Protein AF-A0A1H9N8E5-F1 (afdb_monomer)

pLDDT: mean 85.63, std 18.11, range [33.94, 98.88]

Foldseek 3Di:
DDDDDDDDDDDD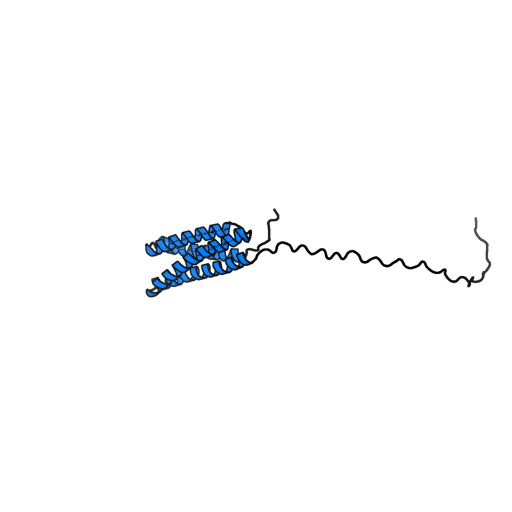DPPDDDDDDDDDDDDDDDPDDPPVVVPPPPPDQDCVLLVQLLVLLVVLLVLLVVLVVLVVVCVVPPVVSVVVSLVSLVVSLVSLVVSLVSLVCCVPVNVDDNVSNVLSVVLSVLSVVLSVCVVVVVCVCNVVSSVVSSVSSVVSSVCSVVDDRPPDDPD

Mean predicted aligned error: 13.37 Å

Secondary structure (DSSP, 8-state):
-----------------PPPPPPPPPPPPPPPP--------------HHHHHHHHHHHHHHHHHHHHHHHHHHHHTT-TTHHHHHHHHHHHHHHHHHHHHHHHHHHHTTS---SHHHHHHHHHHHHHHHHHHHHHHT-HHHHHHHHHHHHHHHHHHHHHHHH--TT-----

Organism: NCBI:txid943816

Sequence (171 aa):
MAHNPDGSLAGAPDAARGPAPGPAPPPSPAPGPDGSAGGAAGPRVRRWPIVLLRAVVTLFLLLLLVQPVLAGMFISGDVDLLELHEINSHTITFTGWVLVLAAVLVWRPGRGPLWPAVLALLLSFVISMQVGWGYARELELHIPMGVFLVSAGTALVHWAYAYRPGRGRRG

Solvent-accessible surface area (backbone atoms only — not comparable to full-atom values): 10180 Å² total; per-residue (Å²): 132,88,87,85,87,84,84,88,78,93,78,84,86,87,86,82,75,80,81,75,85,73,82,79,79,78,80,78,79,73,85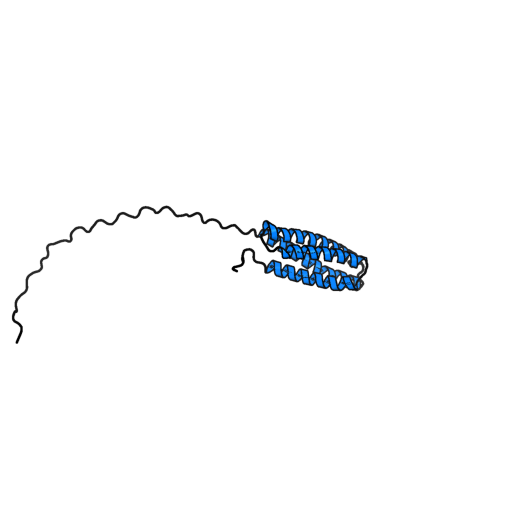,68,82,78,76,75,66,71,73,75,76,67,84,77,78,67,58,64,33,56,53,50,30,44,54,44,39,49,52,40,36,52,46,48,62,46,43,58,53,33,46,50,45,25,76,73,65,45,63,74,36,48,59,56,34,50,55,48,50,54,52,40,43,52,42,28,53,53,35,23,52,29,27,43,37,21,23,65,84,46,67,43,67,59,63,62,24,54,50,30,45,52,50,32,51,52,46,54,51,41,51,50,29,55,76,70,64,40,54,85,57,33,55,61,49,50,55,49,50,43,52,53,37,49,53,51,40,53,46,56,71,69,57,64,91,83,76,71,79,88,126

Structure (mmCIF, N/CA/C/O backbone):
data_AF-A0A1H9N8E5-F1
#
_entry.id   AF-A0A1H9N8E5-F1
#
loop_
_atom_site.group_PDB
_atom_site.id
_atom_site.type_symbol
_atom_site.label_atom_id
_atom_site.label_alt_id
_atom_site.label_comp_id
_atom_site.label_asym_id
_atom_site.label_entity_id
_atom_site.label_seq_id
_atom_site.pdbx_PDB_ins_code
_atom_site.Cartn_x
_atom_site.Cartn_y
_atom_site.Cartn_z
_atom_site.occupancy
_atom_site.B_iso_or_equiv
_atom_site.auth_seq_id
_atom_site.auth_comp_id
_atom_site.auth_asym_id
_atom_site.auth_atom_id
_atom_site.pdbx_PDB_model_num
ATOM 1 N N . MET A 1 1 ? -93.569 30.977 52.645 1.00 40.50 1 MET A N 1
ATOM 2 C CA . MET A 1 1 ? -94.138 32.341 52.715 1.00 40.50 1 MET A CA 1
ATOM 3 C C . MET A 1 1 ? -93.102 33.199 53.442 1.00 40.50 1 MET A C 1
ATOM 5 O O . MET A 1 1 ? -92.647 32.734 54.474 1.00 40.50 1 MET A O 1
ATOM 9 N N . ALA A 1 2 ? -92.645 34.291 52.804 1.00 46.62 2 ALA A N 1
ATOM 10 C CA . ALA A 1 2 ? -91.591 35.279 53.158 1.00 46.62 2 ALA A CA 1
ATOM 11 C C . ALA A 1 2 ? -91.049 35.245 54.607 1.00 46.62 2 ALA A C 1
ATOM 13 O O . ALA A 1 2 ? -91.839 35.246 55.540 1.00 46.62 2 ALA A O 1
ATOM 14 N N . HIS A 1 3 ? -89.752 35.129 54.919 1.00 44.62 3 HIS A N 1
ATOM 15 C CA . HIS A 1 3 ? -88.500 35.806 54.510 1.00 44.62 3 HIS A CA 1
ATOM 16 C C . HIS A 1 3 ? -88.393 37.316 54.834 1.00 44.62 3 HIS A C 1
ATOM 18 O O . HIS A 1 3 ? -88.937 38.152 54.121 1.00 44.62 3 HIS A O 1
ATOM 24 N N . ASN A 1 4 ? -87.554 37.565 55.858 1.00 52.84 4 ASN A N 1
ATOM 25 C CA . ASN A 1 4 ? -86.891 38.775 56.381 1.00 52.84 4 ASN A CA 1
ATOM 26 C C . ASN A 1 4 ? -87.679 39.749 57.279 1.00 52.84 4 ASN A C 1
ATOM 28 O O . ASN A 1 4 ? -88.655 40.362 56.856 1.00 52.84 4 ASN A O 1
ATOM 32 N N . PRO A 1 5 ? -87.178 39.936 58.510 1.00 62.25 5 PRO A N 1
ATOM 33 C CA . PRO A 1 5 ? -86.525 41.188 58.902 1.00 62.25 5 PRO A CA 1
ATOM 34 C C . PRO A 1 5 ? -85.150 40.862 59.525 1.00 62.25 5 PRO A C 1
ATOM 36 O O . PRO A 1 5 ? -84.928 39.757 59.993 1.00 62.25 5 PRO A O 1
ATOM 39 N N . ASP A 1 6 ? -84.108 41.668 59.363 1.00 59.50 6 ASP A N 1
ATOM 40 C CA . ASP A 1 6 ? -83.758 42.640 60.396 1.00 59.50 6 ASP A CA 1
ATOM 41 C C . ASP A 1 6 ? -82.725 43.629 59.842 1.00 59.50 6 ASP A C 1
ATOM 43 O O . ASP A 1 6 ? -81.723 43.254 59.229 1.00 59.50 6 ASP A O 1
ATOM 47 N N . GLY A 1 7 ? -82.997 44.915 60.052 1.00 51.72 7 GLY A N 1
ATOM 48 C CA . GLY A 1 7 ? -82.006 45.975 59.932 1.00 51.72 7 GLY A CA 1
ATOM 49 C C . GLY A 1 7 ? -81.228 46.153 61.236 1.00 51.72 7 GLY A C 1
ATOM 50 O O . GLY A 1 7 ? -81.612 45.611 62.267 1.00 51.72 7 GLY A O 1
ATOM 51 N N . SER A 1 8 ? -80.215 47.027 61.170 1.00 51.56 8 SER A N 1
ATOM 52 C CA . SER A 1 8 ? -79.417 47.577 62.283 1.00 51.56 8 SER A CA 1
ATOM 53 C C . SER A 1 8 ? -78.222 46.726 62.721 1.00 51.56 8 SER A C 1
ATOM 55 O O . SER A 1 8 ? -78.354 45.529 62.909 1.00 51.56 8 SER A O 1
ATOM 57 N N . LEU A 1 9 ? -77.018 47.236 62.988 1.00 49.62 9 LEU A N 1
ATOM 58 C CA . LEU A 1 9 ? -76.324 48.521 62.822 1.00 49.62 9 LEU A CA 1
ATOM 59 C C . LEU A 1 9 ? -74.833 48.195 63.077 1.00 49.62 9 LEU A C 1
ATOM 61 O O . LEU A 1 9 ? -74.492 47.176 63.675 1.00 49.62 9 LEU A O 1
ATOM 65 N N . ALA A 1 10 ? -73.959 49.086 62.623 1.00 48.91 10 ALA A N 1
ATOM 66 C CA . ALA A 1 10 ? -72.510 49.053 62.777 1.00 48.91 10 ALA A CA 1
ATOM 67 C C . ALA A 1 10 ? -71.995 48.729 64.201 1.00 48.91 10 ALA A C 1
ATOM 69 O O . ALA A 1 10 ? -72.479 49.274 65.191 1.00 48.91 10 ALA A O 1
ATOM 70 N N . GLY A 1 11 ? -70.928 47.923 64.261 1.00 49.00 11 GLY A N 1
ATOM 71 C CA . GLY A 1 11 ? -70.063 47.711 65.424 1.00 49.00 11 GLY A CA 1
ATOM 72 C C . GLY A 1 11 ? -68.594 47.906 65.028 1.00 49.00 11 GLY A C 1
ATOM 73 O O . GLY A 1 11 ? -68.162 47.433 63.983 1.00 49.00 11 GLY A O 1
ATOM 74 N N . ALA A 1 12 ? -67.884 48.676 65.847 1.00 54.84 12 ALA A N 1
ATOM 75 C CA . ALA A 1 12 ? -66.580 49.313 65.655 1.00 54.84 12 ALA A CA 1
ATOM 76 C C . ALA A 1 12 ? -65.366 48.382 65.375 1.00 54.84 12 ALA A C 1
ATOM 78 O O . ALA A 1 12 ? -65.422 47.187 65.659 1.00 54.84 12 ALA A O 1
ATOM 79 N N . PRO A 1 13 ? -64.247 48.934 64.850 1.00 49.75 13 PRO A N 1
ATOM 80 C CA . PRO A 1 13 ? -63.042 48.178 64.493 1.00 49.75 13 PRO A CA 1
ATOM 81 C C . PRO A 1 13 ? -62.191 47.774 65.710 1.00 49.75 13 PRO A C 1
ATOM 83 O O . PRO A 1 13 ? -61.766 48.622 66.494 1.00 49.75 13 PRO A O 1
ATOM 86 N N . ASP A 1 14 ? -61.874 46.482 65.818 1.00 52.38 14 ASP A N 1
ATOM 87 C CA . ASP A 1 14 ? -60.964 45.919 66.826 1.00 52.38 14 ASP A CA 1
ATOM 88 C C . ASP A 1 14 ? -59.497 46.080 66.379 1.00 52.38 14 ASP A C 1
ATOM 90 O O . ASP A 1 14 ? -58.844 45.167 65.868 1.00 52.38 14 ASP A O 1
ATOM 94 N N . ALA A 1 15 ? -58.991 47.307 66.491 1.00 55.81 15 ALA A N 1
ATOM 95 C CA . ALA A 1 15 ? -57.607 47.658 66.201 1.00 55.81 15 ALA A CA 1
ATOM 96 C C . ALA A 1 15 ? -56.728 47.497 67.454 1.00 55.81 15 ALA A C 1
ATOM 98 O O . ALA A 1 15 ? -56.331 48.496 68.047 1.00 55.81 15 ALA A O 1
ATOM 99 N N . ALA A 1 16 ? -56.420 46.263 67.879 1.00 57.28 16 ALA A N 1
ATOM 100 C CA . ALA A 1 16 ? -55.450 46.043 68.969 1.00 57.28 16 ALA A CA 1
ATOM 101 C C . ALA A 1 16 ? -54.848 44.622 69.078 1.00 57.28 16 ALA A C 1
ATOM 103 O O . ALA A 1 16 ? -54.583 44.150 70.184 1.00 57.28 16 ALA A O 1
ATOM 104 N N . ARG A 1 17 ? -54.571 43.915 67.973 1.00 61.25 17 ARG A N 1
ATOM 105 C CA . ARG A 1 17 ? -53.732 42.696 68.021 1.00 61.25 17 ARG A CA 1
ATOM 106 C C . ARG A 1 17 ? -52.677 42.705 66.921 1.00 61.25 17 ARG A C 1
ATOM 108 O O . ARG A 1 17 ? -52.969 42.423 65.765 1.00 61.25 17 ARG A O 1
ATOM 115 N N . GLY A 1 18 ? -51.442 43.040 67.294 1.00 63.50 18 GLY A N 1
ATOM 116 C CA . GLY A 1 18 ? -50.278 42.807 66.441 1.00 63.50 18 GLY A CA 1
ATOM 117 C C . GLY A 1 18 ? -50.101 41.304 66.170 1.00 63.50 18 GLY A C 1
ATOM 118 O O . GLY A 1 18 ? -50.446 40.490 67.033 1.00 63.50 18 GLY A O 1
ATOM 119 N N . PRO A 1 19 ? -49.609 40.908 64.985 1.00 66.38 19 PRO A N 1
ATOM 120 C CA . PRO A 1 19 ? -49.426 39.503 64.646 1.00 66.38 19 PRO A CA 1
ATOM 121 C C . PRO A 1 19 ? -48.403 38.842 65.580 1.00 66.38 19 PRO A C 1
ATOM 123 O O . PRO A 1 19 ? -47.377 39.432 65.920 1.00 66.38 19 PRO A O 1
ATOM 126 N N . ALA A 1 20 ? -48.690 37.605 65.990 1.00 68.25 20 ALA A N 1
ATOM 127 C CA . ALA A 1 20 ? -47.753 36.765 66.728 1.00 68.25 20 ALA A CA 1
ATOM 128 C C . ALA A 1 20 ? -46.440 36.593 65.932 1.00 68.25 20 ALA A C 1
ATOM 130 O O . ALA A 1 20 ? -46.487 36.555 64.698 1.00 68.25 20 ALA A O 1
ATOM 131 N N . PRO A 1 21 ? -45.275 36.475 66.597 1.00 68.81 21 PRO A N 1
ATOM 132 C CA . PRO A 1 21 ? -44.016 36.219 65.907 1.00 68.81 21 PRO A CA 1
ATOM 133 C C . PRO A 1 21 ? -44.134 34.943 65.064 1.00 68.81 21 PRO A C 1
ATOM 135 O O . PRO A 1 21 ? -44.552 33.895 65.557 1.00 68.81 21 PRO A O 1
ATOM 138 N N . GLY A 1 22 ? -43.812 35.058 63.773 1.00 74.69 22 GLY A N 1
ATOM 139 C CA . GLY A 1 22 ? -43.854 33.939 62.836 1.00 74.69 22 GLY A CA 1
ATOM 140 C C . GLY A 1 22 ? -42.889 32.815 63.241 1.00 74.69 22 GLY A C 1
ATOM 141 O O . GLY A 1 22 ? -41.909 33.073 63.946 1.00 74.69 22 GLY A O 1
ATOM 142 N N . PRO A 1 23 ? -43.147 31.566 62.815 1.00 75.81 23 PRO A N 1
ATOM 143 C CA . PRO A 1 23 ? -42.255 30.448 63.098 1.00 75.81 23 PRO A CA 1
ATOM 144 C C . PRO A 1 23 ? -40.846 30.735 62.563 1.00 75.81 23 PRO A C 1
ATOM 146 O O . PRO A 1 23 ? -40.686 31.290 61.474 1.00 75.81 23 PRO A O 1
ATOM 149 N N . ALA A 1 24 ? -39.827 30.366 63.344 1.00 75.12 24 ALA A N 1
ATOM 150 C CA . ALA A 1 24 ? -38.428 30.523 62.959 1.00 75.12 24 ALA A CA 1
ATOM 151 C C . ALA A 1 24 ? -38.155 29.847 61.598 1.00 75.12 24 ALA A C 1
ATOM 153 O O . ALA A 1 24 ? -38.720 28.780 61.329 1.00 75.12 24 ALA A O 1
ATOM 154 N N . PRO A 1 25 ? -37.307 30.438 60.734 1.00 75.88 25 PRO A N 1
ATOM 155 C CA . PRO A 1 25 ? -36.968 29.833 59.453 1.00 75.88 25 PRO A CA 1
ATOM 156 C C . PRO A 1 25 ? -36.324 28.451 59.665 1.00 75.88 25 PRO A C 1
ATOM 158 O O . PRO A 1 25 ? -35.608 28.255 60.652 1.00 75.88 25 PRO A O 1
ATOM 161 N N . PRO A 1 26 ? -36.567 27.482 58.763 1.00 77.44 26 PRO A N 1
ATOM 162 C CA . PRO A 1 26 ? -35.960 26.163 58.871 1.00 77.44 26 PRO A CA 1
ATOM 163 C C . PRO A 1 26 ? -34.428 26.271 58.803 1.00 77.44 26 PRO A C 1
ATOM 165 O O . PRO A 1 26 ? -33.907 27.164 58.126 1.00 77.44 26 PRO A O 1
ATOM 168 N N . PRO A 1 27 ? -33.689 25.376 59.483 1.00 77.19 27 PRO A N 1
ATOM 169 C CA . PRO A 1 27 ? -32.235 25.358 59.397 1.00 77.19 27 PRO A CA 1
ATOM 170 C C . PRO A 1 27 ? -31.796 25.141 57.945 1.00 77.19 27 PRO A C 1
ATOM 172 O O . PRO A 1 27 ? -32.385 24.333 57.222 1.00 77.19 27 PRO A O 1
ATOM 175 N N . SER A 1 28 ? -30.754 25.861 57.523 1.00 76.75 28 SER A N 1
ATOM 176 C CA . SER A 1 28 ? -30.146 25.680 56.205 1.00 76.75 28 SER A CA 1
ATOM 177 C C . SER A 1 28 ? -29.757 24.210 55.995 1.00 76.75 28 SER A C 1
ATOM 179 O O . SER A 1 28 ? -29.218 23.595 56.920 1.00 76.75 28 SER A O 1
ATOM 181 N N . PRO A 1 29 ? -30.002 23.630 54.805 1.00 72.19 29 PRO A N 1
ATOM 182 C CA . PRO A 1 29 ? -29.610 22.256 54.528 1.00 72.19 29 PRO A CA 1
ATOM 183 C C . PRO A 1 29 ? -28.091 22.113 54.668 1.00 72.19 29 PRO A C 1
ATOM 185 O O . PRO A 1 29 ? -27.331 22.953 54.183 1.00 72.19 29 PRO A O 1
ATOM 188 N N . ALA A 1 30 ? -27.658 21.050 55.351 1.00 70.00 30 ALA A N 1
ATOM 189 C CA . ALA A 1 30 ? -26.249 20.689 55.447 1.00 70.00 30 ALA A CA 1
ATOM 190 C C . ALA A 1 30 ? -25.646 20.547 54.036 1.00 70.00 30 ALA A C 1
ATOM 192 O O . ALA A 1 30 ? -26.357 20.099 53.128 1.00 70.00 30 ALA A O 1
ATOM 193 N N . PRO A 1 31 ? -24.364 20.906 53.829 1.00 66.00 31 PRO A N 1
ATOM 194 C CA . PRO A 1 31 ? -23.706 20.683 52.550 1.00 66.00 31 PRO A CA 1
ATOM 195 C C . PRO A 1 3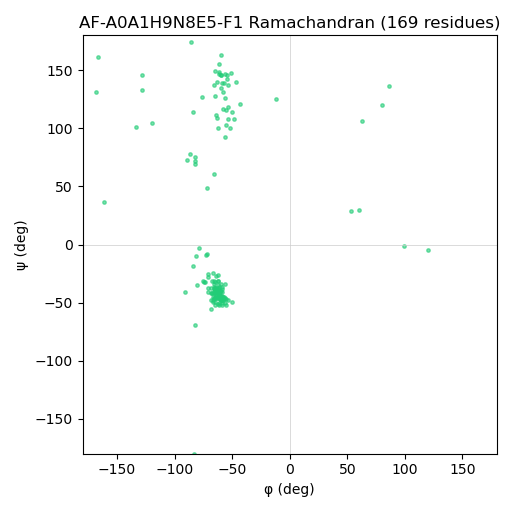1 ? -23.812 19.193 52.210 1.00 66.00 31 PRO A C 1
ATOM 197 O O . PRO A 1 31 ? -23.350 18.335 52.963 1.00 66.00 31 PRO A O 1
ATOM 200 N N . GLY A 1 32 ? -24.522 18.891 51.119 1.00 64.81 32 GLY A N 1
ATOM 201 C CA . GLY A 1 32 ? -24.634 17.530 50.611 1.00 64.81 32 GLY A CA 1
ATOM 202 C C . GLY A 1 32 ? -23.238 17.012 50.276 1.00 64.81 32 GLY A C 1
ATOM 203 O O . GLY A 1 32 ? -22.413 17.817 49.848 1.00 64.81 32 GLY A O 1
ATOM 204 N N . PRO A 1 33 ? -22.960 15.709 50.467 1.00 63.78 33 PRO A N 1
ATOM 205 C CA . PRO A 1 33 ? -21.661 15.147 50.139 1.00 63.78 33 PRO A CA 1
ATOM 206 C C . PRO A 1 33 ? -21.367 15.504 48.693 1.00 63.78 33 PRO A C 1
ATOM 208 O O . PRO A 1 33 ? -22.147 15.168 47.799 1.00 63.78 33 PRO A O 1
ATOM 211 N N . ASP A 1 34 ? -20.292 16.253 48.503 1.00 59.94 34 ASP A N 1
ATOM 212 C CA . ASP A 1 34 ? -19.830 16.795 47.247 1.00 59.94 34 ASP A CA 1
ATOM 213 C C . ASP A 1 34 ? -19.650 15.612 46.303 1.00 59.94 34 ASP A C 1
ATOM 215 O O . ASP A 1 34 ? -18.622 14.935 46.263 1.00 59.94 34 ASP A O 1
ATOM 219 N N . GLY A 1 35 ? -20.715 15.342 45.552 1.00 56.47 35 GLY A N 1
ATOM 220 C CA . GLY A 1 35 ? -20.822 14.324 44.528 1.00 56.47 35 GLY A CA 1
ATOM 221 C C . GLY A 1 35 ? -20.005 14.718 43.311 1.00 56.47 35 GLY A C 1
ATOM 222 O O . GLY A 1 35 ? -20.473 14.596 42.182 1.00 56.47 35 GLY A O 1
ATOM 223 N N . SER A 1 36 ? -18.753 15.122 43.528 1.00 57.44 36 SER A N 1
ATOM 224 C CA . SER A 1 36 ? -17.666 14.900 42.590 1.00 57.44 36 SER A CA 1
ATOM 225 C C . SER 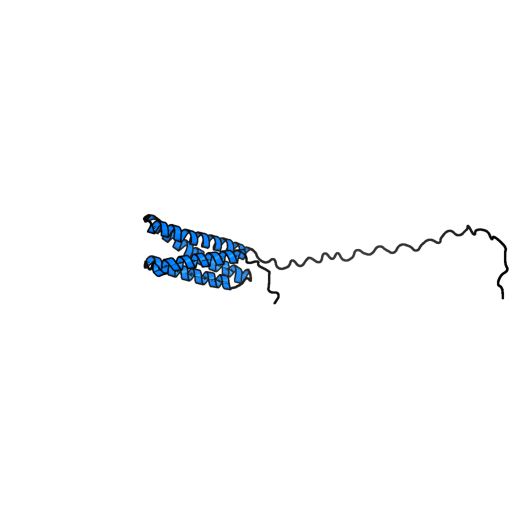A 1 36 ? -17.425 13.389 42.498 1.00 57.44 36 SER A C 1
ATOM 227 O O . SER A 1 36 ? -16.360 12.858 42.798 1.00 57.44 36 SER A O 1
ATOM 229 N N . ALA A 1 37 ? -18.471 12.674 42.071 1.00 55.16 37 ALA A N 1
ATOM 230 C CA . ALA A 1 37 ? -18.359 11.385 41.443 1.00 55.16 37 ALA A CA 1
ATOM 231 C C . ALA A 1 37 ? -17.345 11.599 40.327 1.00 55.16 37 ALA A C 1
ATOM 233 O O . ALA A 1 37 ? -17.652 12.209 39.300 1.00 55.16 37 ALA A O 1
ATOM 234 N N . GLY A 1 38 ? -16.105 11.191 40.601 1.00 50.00 38 GLY A N 1
ATOM 235 C CA . GLY A 1 38 ? -15.035 11.164 39.632 1.00 50.00 38 GLY A CA 1
ATOM 236 C C . GLY A 1 38 ? -15.609 10.482 38.412 1.00 50.00 38 GLY A C 1
ATOM 237 O O . GLY A 1 38 ? -15.926 9.293 38.464 1.00 50.00 38 GLY A O 1
ATOM 238 N N . GLY A 1 39 ? -15.845 11.271 37.361 1.00 48.94 39 GLY A N 1
ATOM 239 C CA . GLY A 1 39 ? -16.365 10.764 36.110 1.00 48.94 39 GLY A CA 1
ATOM 240 C C . GLY A 1 39 ? -15.436 9.639 35.713 1.00 48.94 39 GLY A C 1
ATOM 241 O O . GLY A 1 39 ? -14.272 9.896 35.407 1.00 48.94 39 GLY A O 1
ATOM 242 N N . ALA A 1 40 ? -15.920 8.400 35.827 1.00 56.06 40 ALA A N 1
ATOM 243 C CA . ALA A 1 40 ? -15.167 7.223 35.460 1.00 56.06 40 ALA A CA 1
ATOM 244 C C . ALA A 1 40 ? -14.749 7.450 34.011 1.00 56.06 40 ALA A C 1
ATOM 246 O O . ALA A 1 40 ? -15.582 7.416 33.103 1.00 56.06 40 ALA A O 1
ATOM 247 N N . ALA A 1 41 ? -13.482 7.819 33.817 1.00 60.66 41 ALA A N 1
ATOM 248 C CA . ALA A 1 41 ? -12.952 8.150 32.516 1.00 60.66 41 ALA A CA 1
ATOM 249 C C . ALA A 1 41 ? -13.074 6.876 31.685 1.00 60.66 41 ALA A C 1
ATOM 251 O O . ALA A 1 41 ? -12.297 5.937 31.860 1.00 60.66 41 ALA A O 1
ATOM 252 N N . GLY A 1 42 ? -14.105 6.818 30.838 1.00 57.09 42 GLY A N 1
ATOM 253 C CA . GLY A 1 42 ? -14.348 5.671 29.977 1.00 57.09 42 GLY A CA 1
ATOM 254 C C . GLY A 1 42 ? -13.067 5.332 29.206 1.00 57.09 42 GLY A C 1
ATOM 255 O O . GLY A 1 42 ? -12.291 6.247 28.898 1.00 57.09 42 GLY A O 1
ATOM 256 N N . PRO A 1 43 ? -12.802 4.049 28.899 1.00 60.44 43 PRO A N 1
ATOM 257 C CA . PRO A 1 43 ? -11.559 3.643 28.256 1.00 60.44 43 PRO A CA 1
ATOM 258 C C . PRO A 1 43 ? -11.272 4.510 27.025 1.00 60.44 43 PRO A C 1
ATOM 260 O O . PRO A 1 43 ? -12.018 4.483 26.043 1.00 60.44 43 PRO A O 1
ATOM 263 N N . ARG A 1 44 ? -10.196 5.311 27.067 1.00 66.69 44 ARG A N 1
ATOM 264 C CA . ARG A 1 44 ? -9.781 6.120 25.914 1.00 66.69 44 ARG A CA 1
ATOM 265 C C . ARG A 1 44 ? -9.415 5.163 24.782 1.00 66.69 44 ARG A C 1
ATOM 267 O O . ARG A 1 44 ? -8.391 4.485 24.847 1.00 66.69 44 ARG A O 1
ATOM 274 N N . VAL A 1 45 ? -10.246 5.105 23.740 1.00 67.62 45 VAL A N 1
ATOM 275 C CA . VAL A 1 45 ? -9.952 4.319 22.535 1.00 67.62 45 VAL A CA 1
ATOM 276 C C . VAL A 1 45 ? -8.633 4.824 21.953 1.00 67.62 45 VAL A C 1
ATOM 278 O O . VAL A 1 45 ? -8.516 5.991 21.571 1.00 67.62 45 VAL A O 1
ATOM 281 N N . ARG A 1 46 ? -7.614 3.959 21.920 1.00 82.56 46 ARG A N 1
ATOM 282 C CA . ARG A 1 46 ? -6.283 4.303 21.409 1.00 82.56 46 ARG A CA 1
ATOM 283 C C . ARG A 1 46 ? -6.397 4.617 19.915 1.00 82.56 46 ARG A C 1
ATOM 285 O O . ARG A 1 46 ? -6.672 3.729 19.117 1.00 82.56 46 ARG A O 1
ATOM 292 N N . ARG A 1 47 ? -6.204 5.886 19.535 1.00 89.19 47 ARG A N 1
ATOM 293 C CA . ARG A 1 47 ? -6.295 6.347 18.132 1.00 89.19 47 ARG A CA 1
ATOM 294 C C . ARG A 1 47 ? -5.004 6.148 17.337 1.00 89.19 47 ARG A C 1
ATOM 296 O O . ARG A 1 47 ? -5.041 6.146 16.11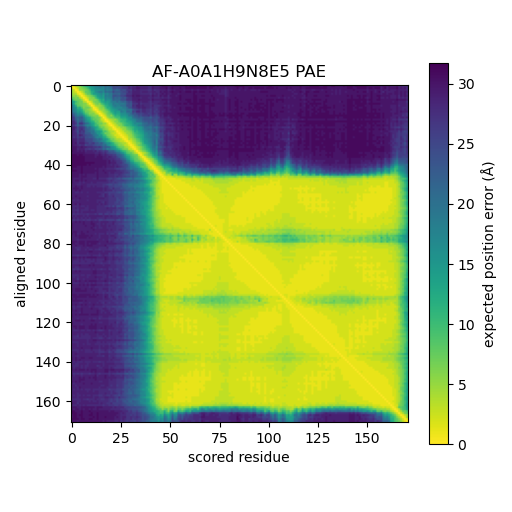4 1.00 89.19 47 ARG A O 1
ATOM 303 N N . TRP A 1 48 ? -3.873 5.965 18.009 1.00 93.50 48 TRP A N 1
ATOM 304 C CA . TRP A 1 48 ? -2.576 5.847 17.347 1.00 93.50 48 TRP A CA 1
ATOM 305 C C . TRP A 1 48 ? -2.481 4.687 16.328 1.00 93.50 48 TRP A C 1
ATOM 307 O O . TRP A 1 48 ? -1.897 4.930 15.274 1.00 93.50 48 TRP A O 1
ATOM 317 N N . PRO A 1 49 ? -3.091 3.488 16.523 1.00 94.62 49 PRO A N 1
ATOM 318 C CA . PRO A 1 49 ? -2.959 2.407 15.544 1.00 94.62 49 PRO A CA 1
ATOM 319 C C . PRO A 1 49 ? -3.623 2.755 14.212 1.00 94.62 49 PRO A C 1
ATOM 321 O O . PRO A 1 49 ? -3.084 2.459 13.154 1.00 94.62 49 PRO A O 1
ATOM 324 N N . ILE A 1 50 ? -4.782 3.425 14.253 1.00 95.38 50 ILE A N 1
ATOM 325 C CA . ILE A 1 50 ? -5.485 3.825 13.029 1.00 95.38 50 ILE A CA 1
ATOM 326 C C . ILE A 1 50 ? -4.791 5.002 12.335 1.00 95.38 50 ILE A C 1
ATOM 328 O O . ILE A 1 50 ? -4.798 5.067 11.111 1.00 95.38 50 ILE A O 1
ATOM 332 N N . VAL A 1 51 ? -4.160 5.911 13.087 1.00 96.31 51 VAL A N 1
ATOM 333 C CA . VAL A 1 51 ? -3.337 6.985 12.504 1.00 96.31 51 VAL A CA 1
ATOM 334 C C . VAL A 1 51 ? -2.124 6.394 11.787 1.00 96.31 51 VAL A C 1
ATOM 336 O O . VAL A 1 51 ? -1.875 6.753 10.640 1.00 96.31 51 VAL A O 1
ATOM 339 N N . LEU A 1 52 ? -1.429 5.443 12.419 1.00 97.38 52 LEU A N 1
ATOM 340 C CA . LEU A 1 52 ? -0.317 4.725 11.800 1.00 97.38 52 LEU A CA 1
ATOM 341 C C . LEU A 1 52 ? -0.767 3.982 10.537 1.00 97.38 52 LEU A C 1
ATOM 343 O O . LEU A 1 52 ? -0.147 4.141 9.491 1.00 97.38 52 LEU A O 1
ATOM 347 N N . LEU A 1 53 ? -1.878 3.237 10.606 1.00 98.00 53 LEU A N 1
ATOM 348 C CA . LEU A 1 53 ? -2.432 2.549 9.439 1.00 98.00 53 LEU A CA 1
ATOM 349 C C . LEU A 1 53 ? -2.696 3.524 8.288 1.00 98.00 53 LEU A C 1
ATOM 351 O O . LEU A 1 53 ? -2.304 3.238 7.165 1.00 98.00 53 LEU A O 1
ATOM 355 N N . ARG A 1 54 ? -3.324 4.675 8.564 1.00 98.44 54 ARG A N 1
ATOM 356 C CA . ARG A 1 54 ? -3.624 5.706 7.556 1.00 98.44 54 ARG A CA 1
ATOM 357 C C . ARG A 1 54 ? -2.370 6.285 6.914 1.00 98.44 54 ARG A C 1
ATOM 359 O O . ARG A 1 54 ? -2.352 6.460 5.701 1.00 98.44 54 ARG A O 1
ATOM 366 N N . ALA A 1 55 ? -1.332 6.555 7.701 1.00 98.69 55 ALA A N 1
ATOM 367 C CA . ALA A 1 55 ? -0.064 7.039 7.167 1.00 98.69 55 ALA A CA 1
ATOM 368 C C . ALA A 1 55 ? 0.568 6.003 6.223 1.00 98.69 55 ALA A C 1
ATOM 370 O O . ALA A 1 55 ? 0.871 6.317 5.074 1.00 98.69 55 ALA A O 1
ATOM 371 N N . VAL A 1 56 ? 0.683 4.751 6.678 1.00 98.75 56 VAL A N 1
ATOM 372 C CA . VAL A 1 56 ? 1.321 3.674 5.907 1.00 98.75 56 VAL A CA 1
ATOM 373 C C . VAL A 1 56 ? 0.519 3.324 4.653 1.00 98.75 56 VAL A C 1
ATOM 375 O O . VAL A 1 56 ? 1.095 3.214 3.578 1.00 98.75 56 VAL A O 1
ATOM 378 N N . VAL A 1 57 ? -0.808 3.191 4.752 1.00 98.75 57 VAL A N 1
ATOM 379 C CA . VAL A 1 57 ? -1.657 2.848 3.598 1.00 98.75 57 VAL A CA 1
ATOM 380 C C . VAL A 1 57 ? -1.694 3.972 2.556 1.00 98.75 57 VAL A C 1
ATOM 382 O O . VAL A 1 57 ? -1.777 3.694 1.364 1.00 98.75 57 VAL A O 1
ATOM 385 N N . THR A 1 58 ? -1.577 5.235 2.980 1.00 98.88 58 THR A N 1
ATOM 386 C CA . THR A 1 58 ? -1.471 6.372 2.053 1.00 98.88 58 THR A CA 1
ATOM 387 C C . THR A 1 58 ? -0.146 6.336 1.304 1.00 98.88 58 THR A C 1
ATOM 389 O O . THR A 1 58 ? -0.150 6.427 0.080 1.00 98.88 58 THR A O 1
ATOM 392 N N . LEU A 1 59 ? 0.974 6.142 2.011 1.00 98.88 59 LEU A N 1
ATOM 393 C CA . LEU A 1 59 ? 2.284 5.970 1.378 1.00 98.88 59 LEU A CA 1
ATOM 394 C C . LEU A 1 59 ? 2.269 4.794 0.394 1.00 98.88 59 LEU A C 1
ATOM 396 O O . LEU A 1 59 ? 2.684 4.940 -0.750 1.00 98.88 59 LEU A O 1
ATOM 400 N N . PHE A 1 60 ? 1.728 3.654 0.819 1.00 98.88 60 PHE A N 1
ATOM 401 C CA . PHE A 1 60 ? 1.582 2.464 -0.011 1.00 98.88 60 PHE A CA 1
ATOM 402 C C . PHE A 1 60 ? 0.801 2.741 -1.304 1.00 98.88 60 PHE A C 1
ATOM 404 O O . PHE A 1 60 ? 1.253 2.360 -2.381 1.00 98.88 60 PHE A O 1
ATOM 411 N N . LEU A 1 61 ? -0.335 3.445 -1.225 1.00 98.88 61 LEU A N 1
ATOM 412 C CA . LEU A 1 61 ? -1.110 3.813 -2.411 1.00 98.88 61 LEU A CA 1
ATOM 413 C C . LEU A 1 61 ? -0.348 4.779 -3.325 1.00 98.88 61 LEU A C 1
ATOM 415 O O . LEU A 1 61 ? -0.381 4.604 -4.538 1.00 98.88 61 LEU A O 1
ATOM 419 N N . LEU A 1 62 ? 0.341 5.779 -2.772 1.00 98.88 62 LEU A N 1
ATOM 420 C CA . LEU A 1 62 ? 1.139 6.708 -3.577 1.00 98.88 62 LEU A CA 1
ATOM 421 C C . LEU A 1 62 ? 2.225 5.965 -4.362 1.00 98.88 62 LEU A C 1
ATOM 423 O O . LEU A 1 62 ? 2.358 6.182 -5.563 1.00 98.88 62 LEU A O 1
ATOM 427 N N . LEU A 1 63 ? 2.937 5.037 -3.718 1.00 98.88 63 LEU A N 1
ATOM 428 C CA . LEU A 1 63 ? 3.937 4.204 -4.386 1.00 98.88 63 LEU A CA 1
ATOM 429 C C . LEU A 1 63 ? 3.305 3.337 -5.490 1.00 98.88 63 LEU A C 1
ATOM 431 O O . LEU A 1 63 ? 3.845 3.266 -6.594 1.00 98.88 63 LEU A O 1
ATOM 435 N N . LEU A 1 64 ? 2.139 2.730 -5.225 1.00 98.69 64 LEU A N 1
ATOM 436 C CA . LEU A 1 64 ? 1.385 1.959 -6.223 1.00 98.69 64 LEU A CA 1
ATOM 437 C C . LEU A 1 64 ? 0.938 2.806 -7.421 1.00 98.69 64 LEU A C 1
ATOM 439 O O . LEU A 1 64 ? 0.930 2.296 -8.534 1.00 98.69 64 LEU A O 1
ATOM 443 N N . LEU A 1 65 ? 0.571 4.073 -7.215 1.00 98.75 65 LEU A N 1
ATOM 444 C CA . LEU A 1 65 ? 0.186 4.995 -8.291 1.00 98.75 65 LEU A CA 1
ATOM 445 C C . LEU A 1 65 ? 1.393 5.462 -9.117 1.00 98.75 65 LEU A C 1
ATOM 447 O O . LEU A 1 65 ? 1.262 5.670 -10.320 1.00 98.75 65 LEU A O 1
ATOM 451 N N . VAL A 1 66 ? 2.565 5.595 -8.492 1.00 98.69 66 VAL A N 1
ATOM 452 C CA . VAL A 1 66 ? 3.822 5.944 -9.173 1.00 98.69 66 VAL A CA 1
ATOM 453 C C . VAL A 1 66 ? 4.341 4.786 -10.036 1.00 98.69 66 VAL A C 1
ATOM 455 O O . VAL A 1 66 ? 4.814 5.020 -11.147 1.00 98.69 66 VAL A O 1
ATOM 458 N N . GLN A 1 67 ? 4.205 3.534 -9.582 1.00 98.44 67 GLN A N 1
ATOM 459 C CA . GLN A 1 67 ? 4.715 2.344 -10.283 1.00 98.44 67 GLN A CA 1
ATOM 460 C C . GLN A 1 67 ? 4.319 2.244 -11.776 1.00 98.44 67 GLN A C 1
ATOM 462 O O . GLN A 1 67 ? 5.217 2.030 -12.598 1.00 98.44 67 GLN A O 1
ATOM 467 N N . PRO A 1 68 ? 3.037 2.399 -12.177 1.00 97.56 68 PRO A N 1
ATOM 468 C CA . PRO A 1 68 ? 2.641 2.340 -13.583 1.00 97.56 68 PRO A CA 1
ATOM 469 C C . PRO A 1 68 ? 3.109 3.552 -14.393 1.00 97.56 68 PRO A C 1
ATOM 471 O O . PRO A 1 68 ? 3.303 3.415 -15.597 1.00 97.56 68 PRO A O 1
ATOM 474 N N . VAL A 1 69 ? 3.331 4.716 -13.768 1.00 98.25 69 VAL A N 1
ATOM 475 C CA . VAL A 1 69 ? 3.915 5.882 -14.455 1.00 98.25 69 VAL A CA 1
ATOM 476 C C . VAL A 1 69 ? 5.364 5.583 -14.837 1.00 98.25 69 VAL A C 1
ATOM 478 O O . VAL A 1 69 ? 5.732 5.757 -15.995 1.00 98.25 69 VAL A O 1
ATOM 481 N N . LEU A 1 70 ? 6.157 5.053 -13.897 1.00 98.12 70 LEU A N 1
ATOM 482 C CA . LEU A 1 70 ? 7.537 4.632 -14.164 1.00 98.12 70 LEU A CA 1
ATOM 483 C C . LEU A 1 70 ? 7.588 3.540 -15.242 1.00 98.12 70 LEU A C 1
ATOM 485 O O . LEU A 1 70 ? 8.373 3.639 -16.180 1.00 98.12 70 LEU A O 1
ATOM 489 N N . ALA A 1 71 ? 6.696 2.547 -15.159 1.00 96.69 71 ALA A N 1
ATOM 490 C CA . ALA A 1 71 ? 6.593 1.488 -16.165 1.00 96.69 71 ALA A CA 1
ATOM 491 C C . ALA A 1 71 ? 6.221 2.032 -17.554 1.00 96.69 71 ALA A C 1
ATOM 493 O O . ALA A 1 71 ? 6.811 1.637 -18.555 1.00 96.69 71 ALA A O 1
ATOM 494 N N . GLY A 1 72 ? 5.243 2.939 -17.622 1.00 96.25 72 GLY A N 1
ATOM 495 C CA . GLY A 1 72 ? 4.778 3.527 -18.876 1.00 96.25 72 GLY A CA 1
ATOM 496 C C . GLY A 1 72 ? 5.857 4.358 -19.565 1.00 96.25 72 GLY A C 1
ATOM 497 O O . GLY A 1 72 ? 6.035 4.242 -20.776 1.00 96.25 72 GLY A O 1
ATOM 498 N N . MET A 1 73 ? 6.613 5.147 -18.799 1.00 96.38 73 MET A N 1
ATOM 499 C CA . MET A 1 73 ? 7.733 5.931 -19.327 1.00 96.38 73 MET A CA 1
ATOM 500 C C . MET A 1 73 ? 8.885 5.036 -19.807 1.00 96.38 73 MET A C 1
ATOM 502 O O . MET A 1 73 ? 9.400 5.248 -20.904 1.00 96.38 73 MET A O 1
ATOM 506 N N . PHE A 1 74 ? 9.209 3.983 -19.049 1.00 95.00 74 PHE A N 1
ATOM 507 C CA . PHE A 1 74 ? 10.164 2.950 -19.458 1.00 95.00 74 PHE A CA 1
ATOM 508 C C . PHE A 1 74 ? 9.778 2.309 -20.802 1.00 95.00 74 PHE A C 1
ATOM 510 O O . PHE A 1 74 ? 10.574 2.294 -21.740 1.00 95.00 74 PHE A O 1
ATOM 517 N N . ILE A 1 75 ? 8.531 1.843 -20.934 1.00 93.88 75 ILE A N 1
ATOM 518 C CA . ILE A 1 75 ? 8.025 1.223 -22.172 1.00 93.88 75 ILE A CA 1
ATOM 519 C C . ILE A 1 75 ? 8.003 2.228 -23.337 1.00 93.88 75 ILE A C 1
ATOM 521 O O . ILE A 1 75 ? 8.140 1.835 -24.494 1.00 93.88 75 ILE A O 1
ATOM 525 N N . SER A 1 76 ? 7.871 3.523 -23.043 1.00 95.00 76 SER A N 1
ATOM 526 C CA . SER A 1 76 ? 7.890 4.600 -24.042 1.00 95.00 76 SER A CA 1
ATOM 527 C C . SER A 1 76 ? 9.301 4.983 -24.514 1.00 95.00 76 SER A C 1
ATOM 529 O O . SER A 1 76 ? 9.421 5.814 -25.413 1.00 95.00 76 SER A O 1
ATOM 531 N N . GLY A 1 77 ? 10.355 4.374 -23.955 1.00 92.88 77 GLY A N 1
ATOM 532 C CA . GLY A 1 77 ? 11.734 4.489 -24.442 1.00 92.88 77 GLY A CA 1
ATOM 533 C C . GLY A 1 77 ? 12.742 5.069 -23.448 1.00 92.88 77 GLY A C 1
ATOM 534 O O . GLY A 1 77 ? 13.932 5.080 -23.757 1.00 92.88 77 GLY A O 1
ATOM 535 N N . ASP A 1 78 ? 12.309 5.516 -22.266 1.00 94.06 78 ASP A N 1
ATOM 536 C CA . ASP A 1 78 ? 13.209 6.020 -21.220 1.00 94.06 78 ASP A CA 1
ATOM 537 C C . ASP A 1 78 ? 13.712 4.862 -20.342 1.00 94.06 78 ASP A C 1
ATOM 539 O O . ASP A 1 78 ? 13.183 4.569 -19.266 1.00 94.06 78 ASP A O 1
ATOM 543 N N . VAL A 1 79 ? 14.691 4.125 -20.871 1.00 91.19 79 VAL A N 1
ATOM 544 C CA . VAL A 1 79 ? 15.163 2.855 -20.296 1.00 91.19 79 VAL A CA 1
ATOM 545 C C . VAL A 1 79 ? 15.756 2.989 -18.894 1.00 91.19 79 VAL A C 1
ATOM 547 O O . VAL A 1 79 ? 15.668 2.040 -18.115 1.00 91.19 79 VAL A O 1
ATOM 550 N N . ASP A 1 80 ? 16.281 4.163 -18.543 1.00 92.62 80 ASP A N 1
ATOM 551 C CA . ASP A 1 80 ? 16.874 4.439 -17.230 1.00 92.62 80 ASP A CA 1
ATOM 552 C C . ASP A 1 80 ? 15.814 4.402 -16.113 1.00 92.62 80 ASP A C 1
ATOM 554 O O . ASP A 1 80 ? 16.103 4.072 -14.961 1.00 92.62 80 ASP A O 1
ATOM 558 N N . LEU A 1 81 ? 14.541 4.642 -16.450 1.00 96.00 81 LEU A N 1
ATOM 559 C CA . LEU A 1 81 ? 13.434 4.555 -15.496 1.00 96.00 81 LEU A CA 1
ATOM 560 C C . LEU A 1 81 ? 13.085 3.118 -15.090 1.00 96.00 81 LEU A C 1
ATOM 562 O O . LEU A 1 81 ? 12.303 2.935 -14.152 1.00 96.00 81 LEU A O 1
ATOM 566 N N . LEU A 1 82 ? 13.672 2.101 -15.733 1.00 96.38 82 LEU A N 1
ATOM 567 C CA . LEU A 1 82 ? 13.550 0.713 -15.290 1.00 96.38 82 LEU A CA 1
ATOM 568 C C . LEU A 1 82 ? 14.142 0.519 -13.888 1.00 96.38 82 LEU A C 1
ATOM 570 O O . LEU A 1 82 ? 13.521 -0.138 -13.055 1.00 96.38 82 LEU A O 1
ATOM 574 N N . GLU A 1 83 ? 15.291 1.135 -13.602 1.00 97.00 83 GLU A N 1
ATOM 575 C CA . GLU A 1 83 ? 15.918 1.057 -12.278 1.00 97.00 83 GLU A CA 1
ATOM 576 C C . GLU A 1 83 ? 15.021 1.710 -11.218 1.00 97.00 83 GLU A C 1
ATOM 578 O O . GLU A 1 83 ? 14.770 1.138 -10.157 1.00 97.00 83 GLU A O 1
ATOM 583 N N . LEU A 1 84 ? 14.439 2.875 -11.524 1.00 98.19 84 LEU A N 1
ATOM 584 C CA . LEU A 1 84 ? 13.486 3.524 -10.620 1.00 98.19 84 LEU A CA 1
ATOM 585 C C . LEU A 1 84 ? 12.209 2.697 -10.430 1.00 98.19 84 LEU A C 1
ATOM 587 O O . LEU A 1 84 ? 11.679 2.640 -9.318 1.00 98.19 84 LEU A O 1
ATOM 591 N N . HIS A 1 85 ? 11.716 2.040 -11.481 1.00 98.06 85 HIS A N 1
ATOM 592 C CA . HIS A 1 85 ? 10.589 1.114 -11.390 1.00 98.06 85 HIS A CA 1
ATOM 593 C C . HIS A 1 85 ? 10.909 -0.069 -10.459 1.00 98.06 85 HIS A C 1
ATOM 595 O O . HIS A 1 85 ? 10.068 -0.458 -9.642 1.00 98.06 85 HIS A O 1
ATOM 601 N N . GLU A 1 86 ? 12.121 -0.616 -10.535 1.00 98.00 86 GLU A N 1
ATOM 602 C CA . GLU A 1 86 ? 12.597 -1.694 -9.664 1.00 98.00 86 GLU A CA 1
ATOM 603 C C . GLU A 1 86 ? 12.735 -1.231 -8.203 1.00 98.00 86 GLU A C 1
ATOM 605 O O . GLU A 1 86 ? 12.161 -1.845 -7.297 1.00 98.00 86 GLU A O 1
ATOM 610 N N . ILE A 1 87 ? 13.399 -0.096 -7.963 1.00 98.56 87 ILE A N 1
ATOM 611 C CA . ILE A 1 87 ? 13.549 0.504 -6.627 1.00 98.56 87 ILE A CA 1
ATOM 612 C C . ILE A 1 87 ? 12.177 0.786 -5.998 1.00 98.56 87 ILE A C 1
ATOM 614 O O . ILE A 1 87 ? 11.939 0.459 -4.826 1.00 98.56 87 ILE A O 1
ATOM 618 N N . ASN A 1 88 ? 11.243 1.359 -6.762 1.00 98.69 88 ASN A N 1
ATOM 619 C CA . ASN A 1 88 ? 9.888 1.614 -6.279 1.00 98.69 88 ASN A CA 1
ATOM 620 C C . ASN A 1 88 ? 9.148 0.297 -5.980 1.00 98.69 88 ASN A C 1
ATOM 622 O O . ASN A 1 88 ? 8.490 0.204 -4.945 1.00 98.69 88 ASN A O 1
ATOM 626 N N . SER A 1 89 ? 9.336 -0.758 -6.783 1.00 98.38 89 SER A N 1
ATOM 627 C CA . SER A 1 89 ? 8.777 -2.098 -6.532 1.00 98.38 89 SER A CA 1
ATOM 628 C C . SER A 1 89 ? 9.235 -2.694 -5.194 1.00 98.38 89 SER A C 1
ATOM 630 O O . SER A 1 89 ? 8.424 -3.167 -4.384 1.00 98.38 89 SER A O 1
ATOM 632 N N . HIS A 1 90 ? 10.534 -2.609 -4.896 1.00 98.44 90 HIS A N 1
ATOM 633 C CA . HIS A 1 90 ? 11.078 -3.041 -3.607 1.00 98.44 90 HIS A CA 1
ATOM 634 C C . HIS A 1 90 ? 10.551 -2.191 -2.445 1.00 98.44 90 HIS A C 1
ATOM 636 O O . HIS A 1 90 ? 10.199 -2.726 -1.389 1.00 98.44 90 HIS A O 1
ATOM 642 N N . THR A 1 91 ? 10.401 -0.884 -2.661 1.00 98.75 91 THR A N 1
ATOM 643 C CA . THR A 1 91 ? 9.831 0.042 -1.673 1.00 98.75 91 THR A CA 1
ATOM 644 C C . THR A 1 91 ? 8.356 -0.266 -1.387 1.00 98.75 91 THR A C 1
ATOM 646 O O . THR A 1 91 ? 7.948 -0.282 -0.222 1.00 98.75 91 THR A O 1
ATOM 649 N N . ILE A 1 92 ? 7.555 -0.586 -2.412 1.00 98.81 92 ILE A N 1
ATOM 650 C CA . ILE A 1 92 ? 6.162 -1.048 -2.272 1.00 98.81 92 ILE A CA 1
ATOM 651 C C . ILE A 1 92 ? 6.120 -2.346 -1.471 1.00 98.81 92 ILE A C 1
ATOM 653 O O . ILE A 1 92 ? 5.330 -2.457 -0.534 1.00 98.81 92 ILE A O 1
ATOM 657 N N . THR A 1 93 ? 6.981 -3.310 -1.808 1.00 98.69 93 THR A N 1
ATOM 658 C CA . THR A 1 93 ? 7.045 -4.616 -1.135 1.00 98.69 93 THR A CA 1
ATOM 659 C C . THR A 1 93 ? 7.325 -4.448 0.356 1.00 98.69 93 THR A C 1
ATOM 661 O O . THR A 1 93 ? 6.578 -4.957 1.193 1.00 98.69 93 THR A O 1
ATOM 664 N N . PHE A 1 94 ? 8.354 -3.672 0.706 1.00 98.75 94 PHE A N 1
ATOM 665 C CA . PHE A 1 94 ? 8.677 -3.356 2.097 1.00 98.75 94 PHE A CA 1
ATOM 666 C C . PHE A 1 94 ? 7.519 -2.638 2.807 1.00 98.75 94 PHE A C 1
ATOM 668 O O . PHE A 1 94 ? 7.100 -3.043 3.894 1.00 98.75 94 PHE A O 1
ATOM 675 N N . THR A 1 95 ? 6.950 -1.611 2.171 1.00 98.88 95 THR A N 1
ATOM 676 C CA . THR A 1 95 ? 5.823 -0.845 2.724 1.00 98.88 95 THR A CA 1
ATOM 677 C C . THR A 1 95 ? 4.586 -1.723 2.933 1.00 98.88 95 THR A C 1
ATOM 679 O O . THR A 1 95 ? 3.880 -1.547 3.924 1.00 98.88 95 THR A O 1
ATOM 682 N N . GLY A 1 96 ? 4.341 -2.706 2.061 1.00 98.75 96 GLY A N 1
ATOM 683 C CA . GLY A 1 96 ? 3.275 -3.700 2.206 1.00 98.75 96 GLY A CA 1
ATOM 684 C C . GLY A 1 96 ? 3.419 -4.518 3.489 1.00 98.75 96 GLY A C 1
ATOM 685 O O . GLY A 1 96 ? 2.475 -4.617 4.273 1.00 98.75 96 GLY A O 1
ATOM 686 N N . TRP A 1 97 ? 4.621 -5.005 3.795 1.00 98.69 97 TRP A N 1
ATOM 687 C CA . TRP A 1 97 ? 4.870 -5.709 5.057 1.00 98.69 97 TRP A CA 1
ATOM 688 C C . TRP A 1 97 ? 4.711 -4.800 6.282 1.00 98.69 97 TRP A C 1
ATOM 690 O O . TRP A 1 97 ? 4.122 -5.209 7.285 1.00 98.69 97 TRP A O 1
ATOM 700 N N . VAL A 1 98 ? 5.138 -3.537 6.200 1.00 98.81 98 VAL A N 1
ATOM 701 C CA . VAL A 1 98 ? 4.863 -2.541 7.253 1.00 98.81 98 VAL A CA 1
ATOM 702 C C . VAL A 1 98 ? 3.354 -2.297 7.406 1.00 98.81 98 VAL A C 1
ATOM 704 O O . VAL A 1 98 ? 2.855 -2.167 8.528 1.00 98.81 98 VAL A O 1
ATOM 707 N N . LEU A 1 99 ? 2.598 -2.296 6.304 1.00 98.81 99 LEU A N 1
ATOM 708 C CA . LEU A 1 99 ? 1.141 -2.169 6.303 1.00 98.81 99 LEU A CA 1
ATOM 709 C C . LEU A 1 99 ? 0.468 -3.352 7.013 1.00 98.81 99 LEU A C 1
ATOM 711 O O . LEU A 1 99 ? -0.472 -3.130 7.780 1.00 98.81 99 LEU A O 1
ATOM 715 N N . VAL A 1 100 ? 0.976 -4.579 6.838 1.00 98.75 100 VAL A N 1
ATOM 716 C CA . VAL A 1 100 ? 0.527 -5.758 7.604 1.00 98.75 100 VAL A CA 1
ATOM 717 C C . VAL A 1 100 ? 0.681 -5.508 9.101 1.00 98.75 100 VAL A C 1
ATOM 719 O O . VAL A 1 100 ? -0.281 -5.679 9.854 1.00 98.75 100 VAL A O 1
ATOM 722 N N . LEU A 1 101 ? 1.856 -5.050 9.541 1.00 98.50 101 LEU A N 1
ATOM 72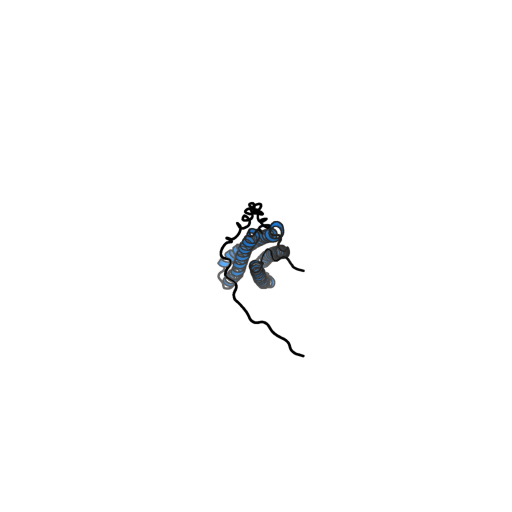3 C CA . LEU A 1 101 ? 2.108 -4.757 10.954 1.00 98.50 101 LEU A CA 1
ATOM 724 C C . LEU A 1 101 ? 1.157 -3.671 11.477 1.00 98.50 101 LEU A C 1
ATOM 726 O O . LEU A 1 101 ? 0.524 -3.854 12.518 1.00 98.50 101 LEU A O 1
ATOM 730 N N . ALA A 1 102 ? 0.979 -2.575 10.735 1.00 98.12 102 ALA A N 1
ATOM 731 C CA . ALA A 1 102 ? 0.053 -1.506 11.104 1.00 98.12 102 ALA A CA 1
ATOM 732 C C . ALA A 1 102 ? -1.403 -2.005 11.216 1.00 98.12 102 ALA A C 1
ATOM 734 O O . ALA A 1 102 ? -2.117 -1.649 12.159 1.00 98.12 102 ALA A O 1
ATOM 735 N N . ALA A 1 103 ? -1.841 -2.877 10.306 1.00 97.62 103 ALA A N 1
ATOM 736 C CA . ALA A 1 103 ? -3.173 -3.472 10.337 1.00 97.62 103 ALA A CA 1
ATOM 737 C C . ALA A 1 103 ? -3.355 -4.443 11.519 1.00 97.62 103 ALA A C 1
ATOM 739 O O . ALA A 1 103 ? -4.404 -4.434 12.172 1.00 97.62 103 ALA A O 1
ATOM 740 N N . VAL A 1 104 ? -2.323 -5.218 11.873 1.00 97.94 104 VAL A N 1
ATOM 741 C CA . VAL A 1 104 ? -2.315 -6.059 13.083 1.00 97.94 104 VAL A CA 1
ATOM 742 C C . VAL A 1 104 ? -2.426 -5.208 14.351 1.00 97.94 104 VAL A C 1
ATOM 744 O O . VAL A 1 104 ? -3.149 -5.584 15.278 1.00 97.94 104 VAL A O 1
ATOM 747 N N . LEU A 1 105 ? -1.785 -4.035 14.394 1.00 96.50 105 LEU A N 1
ATOM 748 C CA . LEU A 1 105 ? -1.900 -3.099 15.519 1.00 96.50 105 LEU A CA 1
ATOM 749 C C . LEU A 1 105 ? -3.321 -2.527 15.661 1.00 96.50 105 LEU A C 1
ATOM 751 O O . LEU A 1 105 ? -3.797 -2.315 16.781 1.00 96.50 105 LEU A O 1
ATOM 755 N N . VAL A 1 106 ? -4.031 -2.323 14.548 1.00 95.19 106 VAL A N 1
ATOM 756 C CA . VAL A 1 106 ? -5.460 -1.972 14.571 1.00 95.19 106 VAL A CA 1
ATOM 757 C C . VAL A 1 106 ? -6.306 -3.135 15.089 1.00 95.19 106 VAL A C 1
ATOM 759 O O . VAL A 1 106 ? -7.201 -2.902 15.900 1.00 95.19 106 VAL A O 1
ATOM 762 N N . TRP A 1 107 ? -6.019 -4.375 14.690 1.00 94.75 107 TRP A N 1
ATOM 763 C CA . TRP A 1 107 ? -6.768 -5.556 15.131 1.00 94.75 107 TRP A CA 1
ATOM 764 C C . TRP A 1 107 ? -6.568 -5.879 16.622 1.00 94.75 107 TRP A C 1
ATOM 766 O O . TRP A 1 107 ? -7.542 -5.948 17.372 1.00 94.75 107 TRP A O 1
ATOM 776 N N . ARG A 1 108 ? -5.323 -6.054 17.082 1.00 91.75 108 ARG A N 1
ATOM 777 C CA . ARG A 1 108 ? -5.017 -6.548 18.439 1.00 91.75 108 ARG A CA 1
ATOM 778 C C . ARG A 1 108 ? -5.070 -5.428 19.498 1.00 91.75 108 ARG A C 1
ATOM 780 O O . ARG A 1 108 ? -6.012 -5.425 20.291 1.00 91.75 108 ARG A O 1
ATOM 787 N N . PRO A 1 109 ? -4.143 -4.447 19.522 1.00 88.69 109 PRO A N 1
ATOM 788 C CA . PRO A 1 109 ? -4.229 -3.288 20.417 1.00 88.69 109 PRO A CA 1
ATOM 789 C C . PRO A 1 109 ? -5.453 -2.393 20.185 1.00 88.69 109 PRO A C 1
ATOM 791 O O . PRO A 1 109 ? -6.040 -1.890 21.143 1.00 88.69 109 PRO A O 1
ATOM 794 N N . GLY A 1 110 ? -5.812 -2.151 18.920 1.00 86.69 110 GLY A N 1
ATOM 795 C CA . GLY A 1 110 ? -6.896 -1.242 18.541 1.00 86.69 110 GLY A CA 1
ATOM 796 C C . GLY A 1 110 ? -8.298 -1.850 18.622 1.00 86.69 110 GLY A C 1
ATOM 797 O O . GLY A 1 110 ? -9.276 -1.107 18.520 1.00 86.69 110 GLY A O 1
ATOM 798 N N . ARG A 1 111 ? -8.404 -3.176 18.819 1.00 89.12 111 ARG A N 1
ATOM 799 C CA . ARG A 1 111 ? -9.664 -3.946 18.849 1.00 89.12 111 ARG A CA 1
ATOM 800 C C . ARG A 1 111 ? -10.541 -3.730 17.606 1.00 89.12 111 ARG A C 1
ATOM 802 O O . ARG A 1 111 ? -11.767 -3.777 17.687 1.00 89.12 111 ARG A O 1
ATOM 809 N N . GLY A 1 112 ? -9.911 -3.436 16.472 1.00 91.44 112 GLY A N 1
ATOM 810 C CA . GLY A 1 112 ? -10.556 -3.290 15.174 1.00 91.44 112 GLY A CA 1
ATOM 811 C C . GLY A 1 112 ? -10.787 -4.630 14.470 1.00 91.44 112 GLY A C 1
ATOM 812 O O . GLY A 1 112 ? -10.450 -5.687 15.006 1.00 91.44 112 GLY A O 1
ATOM 813 N N . PRO A 1 113 ? -11.376 -4.609 13.265 1.00 93.94 113 PRO A N 1
ATOM 814 C CA . PRO A 1 113 ? -11.612 -5.826 12.496 1.00 93.94 113 PRO A CA 1
ATOM 815 C C . PRO A 1 113 ? -10.296 -6.497 12.072 1.00 93.94 113 PRO A C 1
ATOM 817 O O . PRO A 1 113 ? -9.303 -5.818 11.829 1.00 93.94 113 PRO A O 1
ATOM 820 N N . LEU A 1 114 ? -10.311 -7.830 11.945 1.00 96.50 114 LEU A N 1
ATOM 821 C CA . LEU A 1 114 ? -9.165 -8.631 11.482 1.00 96.50 114 LEU A CA 1
ATOM 822 C C . LEU A 1 114 ? -8.948 -8.535 9.963 1.00 96.50 114 LEU A C 1
ATOM 824 O O . LEU A 1 114 ? -7.816 -8.619 9.493 1.00 96.50 114 LEU A O 1
ATOM 828 N N . TRP A 1 115 ? -10.021 -8.359 9.188 1.00 96.94 115 TRP A N 1
ATOM 829 C CA . TRP A 1 115 ? -9.958 -8.443 7.727 1.00 96.94 115 TRP A CA 1
ATOM 830 C C . TRP A 1 115 ? -8.937 -7.496 7.060 1.00 96.94 115 TRP A C 1
ATOM 832 O O . TRP A 1 115 ? -8.327 -7.941 6.092 1.00 96.94 115 TRP A O 1
ATOM 842 N N . PRO A 1 116 ? -8.656 -6.262 7.540 1.00 96.44 116 PRO A N 1
ATOM 843 C CA . PRO A 1 116 ? -7.642 -5.408 6.921 1.00 96.44 116 PRO A CA 1
ATOM 844 C C . PRO A 1 116 ? -6.233 -5.988 7.052 1.00 96.44 116 PRO A C 1
ATOM 846 O O . PRO A 1 116 ? -5.417 -5.799 6.158 1.00 96.44 116 PRO A O 1
ATOM 849 N N . ALA A 1 117 ? -5.947 -6.718 8.137 1.00 97.81 117 ALA A N 1
ATOM 850 C CA . ALA A 1 117 ? -4.664 -7.395 8.312 1.00 97.81 117 ALA A CA 1
ATOM 851 C C . ALA A 1 117 ? -4.530 -8.583 7.354 1.00 97.81 117 ALA A C 1
ATOM 853 O O . ALA A 1 117 ? -3.477 -8.763 6.750 1.00 97.81 117 ALA A O 1
ATOM 854 N N . VAL A 1 118 ? -5.612 -9.347 7.162 1.00 98.19 118 VAL A N 1
ATOM 855 C CA . VAL A 1 118 ? -5.655 -10.433 6.170 1.00 98.19 118 VAL A CA 1
ATOM 856 C C . VAL A 1 118 ? -5.491 -9.878 4.756 1.00 98.19 118 VAL A C 1
ATOM 858 O O . VAL A 1 118 ? -4.677 -10.390 3.997 1.00 98.19 118 VAL A O 1
ATOM 861 N N . LEU A 1 119 ? -6.205 -8.802 4.409 1.00 98.00 119 LEU A N 1
ATOM 862 C CA . LEU A 1 119 ? -6.083 -8.176 3.094 1.00 98.00 119 LEU A CA 1
ATOM 863 C C . LEU A 1 119 ? -4.675 -7.617 2.864 1.00 98.00 119 LEU A C 1
ATOM 865 O O . LEU A 1 119 ? -4.097 -7.879 1.818 1.00 98.00 119 LEU A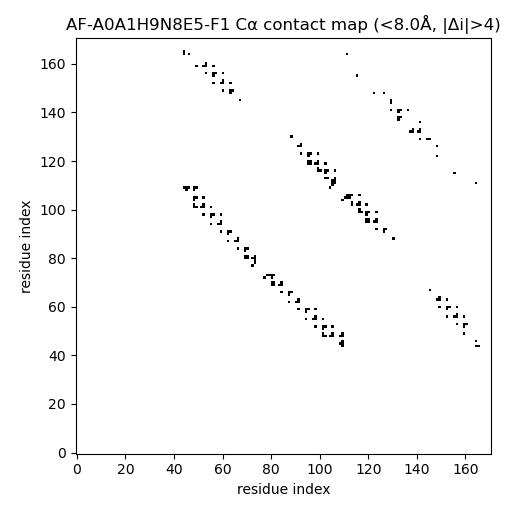 O 1
ATOM 869 N N . ALA A 1 120 ? -4.097 -6.896 3.831 1.00 98.38 120 ALA A N 1
ATOM 870 C CA . ALA A 1 120 ? -2.726 -6.393 3.722 1.00 98.38 120 ALA A CA 1
ATOM 871 C C . ALA A 1 120 ? -1.711 -7.531 3.523 1.00 98.38 120 ALA A C 1
ATOM 873 O O . ALA A 1 120 ? -0.774 -7.391 2.737 1.00 98.38 120 ALA A O 1
ATOM 874 N N . LEU A 1 121 ? -1.914 -8.668 4.199 1.00 98.69 121 LEU A N 1
ATOM 875 C CA . LEU A 1 121 ? -1.062 -9.846 4.052 1.00 98.69 121 LEU A CA 1
ATOM 876 C C . LEU A 1 121 ? -1.162 -10.421 2.637 1.00 98.69 121 LEU A C 1
ATOM 878 O O . LEU A 1 121 ? -0.141 -10.628 1.988 1.00 98.69 121 LEU A O 1
ATOM 882 N N . LEU A 1 122 ? -2.386 -10.620 2.141 1.00 98.62 122 LEU A N 1
ATOM 883 C CA . LEU A 1 122 ? -2.628 -11.104 0.782 1.00 98.62 122 LEU A CA 1
ATOM 884 C C . LEU A 1 122 ? -2.031 -10.160 -0.266 1.00 98.62 122 LEU A C 1
ATOM 886 O O . LEU A 1 122 ? -1.322 -10.618 -1.154 1.00 98.62 122 LEU A O 1
ATOM 890 N N . LEU A 1 123 ? -2.249 -8.848 -0.134 1.00 98.31 123 LEU A N 1
ATOM 891 C CA . LEU A 1 123 ? -1.666 -7.854 -1.038 1.00 98.31 123 LEU A CA 1
ATOM 892 C C . LEU A 1 123 ? -0.134 -7.913 -1.037 1.00 98.31 123 LEU A C 1
ATOM 894 O O . LEU A 1 123 ? 0.466 -7.848 -2.103 1.00 98.31 123 LEU A O 1
ATOM 898 N N . SER A 1 124 ? 0.499 -8.093 0.126 1.00 98.44 124 SER A N 1
ATOM 899 C CA . SER A 1 124 ? 1.964 -8.196 0.232 1.00 98.44 124 SER A CA 1
ATOM 900 C C . SER A 1 124 ? 2.513 -9.437 -0.481 1.00 98.44 124 SER A C 1
ATOM 902 O O . SER A 1 124 ? 3.535 -9.363 -1.167 1.00 98.44 124 SER A O 1
ATOM 904 N N . PHE A 1 125 ? 1.810 -10.570 -0.385 1.00 98.56 125 PHE A N 1
ATOM 905 C CA . PHE A 1 125 ? 2.148 -11.768 -1.155 1.00 98.56 125 PHE A CA 1
ATOM 906 C C . PHE A 1 125 ? 1.959 -11.561 -2.659 1.00 98.56 125 PHE A C 1
ATOM 908 O O . PHE A 1 125 ? 2.863 -11.882 -3.427 1.00 98.56 125 PHE A O 1
ATOM 915 N N . VAL A 1 126 ? 0.834 -10.978 -3.082 1.00 98.50 126 VAL A N 1
ATOM 916 C CA . VAL A 1 126 ? 0.568 -10.696 -4.502 1.00 98.50 126 VAL A CA 1
ATOM 917 C C . VAL A 1 126 ? 1.619 -9.742 -5.076 1.00 98.50 126 VAL A C 1
ATOM 919 O O . VAL A 1 126 ? 2.118 -9.987 -6.166 1.00 98.50 126 VAL A O 1
ATOM 922 N N . ILE A 1 127 ? 2.037 -8.713 -4.334 1.00 98.50 127 ILE A N 1
ATOM 923 C CA . ILE A 1 127 ? 3.145 -7.828 -4.733 1.00 98.50 127 ILE A CA 1
ATOM 924 C C . ILE A 1 127 ? 4.458 -8.603 -4.887 1.00 98.50 127 ILE A C 1
ATOM 926 O O . ILE A 1 127 ? 5.204 -8.376 -5.833 1.00 98.50 127 ILE A O 1
ATOM 930 N N . SER A 1 128 ? 4.740 -9.552 -3.996 1.00 97.88 128 SER A N 1
ATOM 931 C CA . SER A 1 128 ? 5.952 -10.374 -4.108 1.00 97.88 128 SER A CA 1
ATOM 932 C C . SER A 1 128 ? 5.922 -11.254 -5.367 1.00 97.88 128 SER A C 1
ATOM 934 O O . SER A 1 128 ? 6.928 -11.374 -6.064 1.00 97.88 128 SER A O 1
ATOM 936 N N . MET A 1 129 ? 4.759 -11.820 -5.712 1.00 98.06 129 MET A N 1
ATOM 937 C CA . MET A 1 129 ? 4.567 -12.531 -6.986 1.00 98.06 129 MET A CA 1
ATOM 938 C C . MET A 1 129 ? 4.727 -11.591 -8.184 1.00 98.06 129 MET A C 1
ATOM 940 O O . MET A 1 129 ? 5.330 -11.957 -9.189 1.00 98.06 129 MET A O 1
ATOM 944 N N . GLN A 1 130 ? 4.244 -10.359 -8.047 1.00 98.06 130 GLN A N 1
ATOM 945 C CA . GLN A 1 130 ? 4.296 -9.335 -9.076 1.00 98.06 130 GLN A CA 1
ATOM 946 C C . GLN A 1 130 ? 5.725 -8.916 -9.438 1.00 98.06 130 GLN A C 1
ATOM 948 O O . GLN A 1 130 ? 6.029 -8.725 -10.618 1.00 98.06 130 GLN A O 1
ATOM 953 N N . VAL A 1 131 ? 6.612 -8.836 -8.441 1.00 98.12 131 VAL A N 1
ATOM 954 C CA . VAL A 1 131 ? 8.060 -8.678 -8.645 1.00 98.12 131 VAL A CA 1
ATOM 955 C C . VAL A 1 131 ? 8.597 -9.833 -9.497 1.00 98.12 131 VAL A C 1
ATOM 957 O O . VAL A 1 131 ? 9.276 -9.598 -10.494 1.00 98.12 131 VAL A O 1
ATOM 960 N N . GLY A 1 132 ? 8.234 -11.074 -9.157 1.00 97.81 132 GLY A N 1
ATOM 961 C CA . GLY A 1 132 ? 8.625 -12.269 -9.909 1.00 97.81 132 GLY A CA 1
ATOM 962 C C . GLY A 1 132 ? 8.167 -12.243 -11.370 1.00 97.81 132 GLY A C 1
ATOM 963 O O . GLY A 1 132 ? 8.981 -12.462 -12.264 1.00 97.81 132 GLY A O 1
ATOM 964 N N . TRP A 1 133 ? 6.899 -11.910 -11.633 1.00 98.19 133 TRP A N 1
ATOM 965 C CA . TRP A 1 133 ? 6.388 -11.767 -13.004 1.00 98.19 133 TRP A CA 1
ATOM 966 C C . TRP A 1 133 ? 7.048 -10.620 -13.771 1.00 98.19 133 TRP A C 1
ATOM 968 O O . TRP A 1 133 ? 7.247 -10.742 -14.977 1.00 98.19 133 TRP A O 1
ATOM 978 N N . GLY A 1 134 ? 7.437 -9.538 -13.086 1.00 97.06 134 GLY A N 1
ATOM 979 C CA . GLY A 1 134 ? 8.222 -8.454 -13.682 1.00 97.06 134 GLY A CA 1
ATOM 980 C C . GLY A 1 134 ? 9.580 -8.944 -14.189 1.00 97.06 134 GLY A C 1
ATOM 981 O O . GLY A 1 134 ? 9.902 -8.760 -15.361 1.00 97.06 134 GLY A O 1
ATOM 982 N N . TYR A 1 135 ? 10.335 -9.656 -13.348 1.00 97.38 135 TYR A N 1
ATOM 983 C CA . TYR A 1 135 ? 11.623 -10.246 -13.738 1.00 97.38 135 TYR A CA 1
ATOM 984 C C . TYR A 1 135 ? 11.492 -11.329 -14.814 1.00 97.38 135 TYR A C 1
ATOM 986 O O . TYR A 1 135 ? 12.326 -11.404 -15.715 1.00 97.38 135 TYR A O 1
ATOM 994 N N . ALA A 1 136 ? 10.434 -12.140 -14.749 1.00 97.81 136 ALA A N 1
ATOM 995 C CA . ALA A 1 136 ? 10.129 -13.156 -15.754 1.00 97.81 136 ALA A CA 1
ATOM 996 C C . ALA A 1 136 ? 9.616 -12.566 -17.082 1.00 97.81 136 ALA A C 1
ATOM 998 O O . ALA A 1 136 ? 9.524 -13.291 -18.066 1.00 97.81 136 ALA A O 1
ATOM 999 N N . ARG A 1 137 ? 9.325 -11.256 -17.128 1.00 94.56 137 ARG A N 1
ATOM 1000 C CA . ARG A 1 137 ? 8.755 -10.543 -18.286 1.00 94.56 137 ARG A CA 1
ATOM 1001 C C . ARG A 1 137 ? 7.383 -11.069 -18.720 1.00 94.56 137 ARG A C 1
ATOM 1003 O O . ARG A 1 137 ? 6.998 -10.933 -19.878 1.00 94.56 137 ARG A O 1
ATOM 1010 N N . GLU A 1 138 ? 6.612 -11.595 -17.775 1.00 97.88 138 GLU A N 1
ATOM 1011 C CA . GLU A 1 138 ? 5.255 -12.103 -17.997 1.00 97.88 138 GLU A CA 1
ATOM 1012 C C . GLU A 1 138 ? 4.240 -10.949 -17.969 1.00 97.88 138 GLU A C 1
ATOM 1014 O O . GLU A 1 138 ? 3.460 -10.783 -17.025 1.00 97.88 138 GLU A O 1
ATOM 1019 N N . LEU A 1 139 ? 4.286 -10.090 -18.994 1.00 95.62 139 LEU A N 1
ATOM 1020 C CA . LEU A 1 139 ? 3.539 -8.825 -19.033 1.00 95.62 139 LEU A CA 1
ATOM 1021 C C . LEU A 1 139 ? 2.017 -9.010 -18.994 1.00 95.62 139 LEU A C 1
ATOM 1023 O O . LEU A 1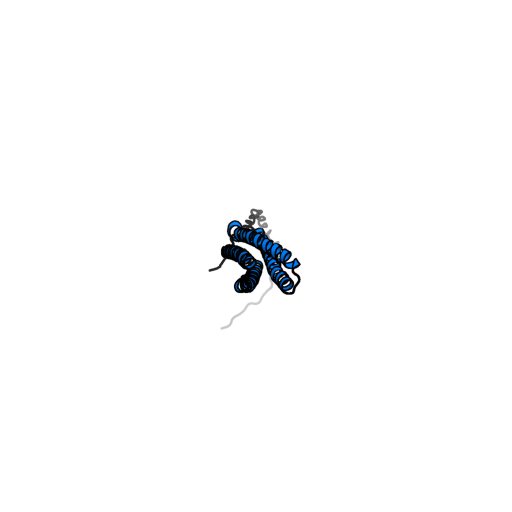 139 ? 1.316 -8.171 -18.424 1.00 95.62 139 LEU A O 1
ATOM 1027 N N . GLU A 1 140 ? 1.515 -10.117 -19.548 1.00 96.50 140 GLU A N 1
ATOM 1028 C CA . GLU A 1 140 ? 0.089 -10.465 -19.555 1.00 96.50 140 GLU A CA 1
ATOM 1029 C C . GLU A 1 140 ? -0.478 -10.652 -18.144 1.00 96.50 140 GLU A C 1
ATOM 1031 O O . GLU A 1 140 ? -1.639 -10.335 -17.900 1.00 96.50 140 GLU A O 1
ATOM 1036 N N . LEU A 1 141 ? 0.340 -11.123 -17.199 1.00 96.62 141 LEU A N 1
ATOM 1037 C CA . LEU A 1 141 ? -0.029 -11.226 -15.786 1.00 96.62 141 LEU A CA 1
ATOM 1038 C C . LEU A 1 141 ? 0.353 -9.958 -15.027 1.00 96.62 141 LEU A C 1
ATOM 1040 O O . LEU A 1 141 ? -0.427 -9.457 -14.213 1.00 96.62 141 LEU A O 1
ATOM 1044 N N . HIS A 1 142 ? 1.536 -9.415 -15.322 1.00 97.38 142 HIS A N 1
ATOM 1045 C CA . HIS A 1 142 ? 2.085 -8.268 -14.618 1.00 97.38 142 HIS A CA 1
ATOM 1046 C C . HIS A 1 142 ? 1.174 -7.037 -14.764 1.00 97.38 142 HIS A C 1
ATOM 1048 O O . HIS A 1 142 ? 0.763 -6.442 -13.768 1.00 97.38 142 HIS A O 1
ATOM 1054 N N . ILE A 1 143 ? 0.794 -6.650 -15.981 1.00 96.94 143 ILE A N 1
ATOM 1055 C CA . ILE A 1 143 ? 0.051 -5.398 -16.188 1.00 96.94 143 ILE A CA 1
ATOM 1056 C C . ILE A 1 143 ? -1.342 -5.443 -15.528 1.00 96.94 143 ILE A C 1
ATOM 1058 O O . ILE A 1 143 ? -1.633 -4.555 -14.717 1.00 96.94 143 ILE A O 1
ATOM 1062 N N . PRO A 1 144 ? -2.200 -6.459 -15.770 1.00 97.56 144 PRO A N 1
ATOM 1063 C CA . PRO A 1 144 ? -3.524 -6.505 -15.151 1.00 97.56 144 PRO A CA 1
ATOM 1064 C C . PRO A 1 144 ? -3.469 -6.631 -13.627 1.00 97.56 144 PRO A C 1
ATOM 1066 O O . PRO A 1 144 ? -4.257 -5.985 -12.929 1.00 97.56 144 PRO A O 1
ATOM 1069 N N . MET A 1 145 ? -2.520 -7.406 -13.087 1.00 98.06 145 MET A N 1
ATOM 1070 C CA . MET A 1 145 ? -2.363 -7.529 -11.637 1.00 98.06 145 MET A CA 1
ATOM 1071 C C . MET A 1 145 ? -1.926 -6.206 -10.997 1.00 98.06 145 MET A C 1
ATOM 1073 O O . MET A 1 145 ? -2.415 -5.853 -9.923 1.00 98.06 145 MET A O 1
ATOM 1077 N N . GLY A 1 146 ? -1.070 -5.429 -11.666 1.00 98.06 146 GLY A N 1
ATOM 1078 C CA . GLY A 1 146 ? -0.706 -4.081 -11.224 1.00 98.06 146 GLY A CA 1
ATOM 1079 C C . GLY A 1 146 ? -1.928 -3.166 -11.080 1.00 98.06 146 GLY A C 1
ATOM 1080 O O . GLY A 1 146 ? -2.103 -2.518 -10.046 1.00 98.06 146 GLY A O 1
ATOM 1081 N N . VAL A 1 147 ? -2.832 -3.176 -12.065 1.00 98.31 147 VAL A N 1
ATOM 1082 C CA . VAL A 1 147 ? -4.094 -2.410 -12.019 1.00 98.31 147 VAL A CA 1
ATOM 1083 C C . VAL A 1 147 ? -5.001 -2.886 -10.879 1.00 98.31 147 VAL A C 1
ATOM 1085 O O . VAL A 1 147 ? -5.588 -2.069 -10.156 1.00 98.31 147 VAL A O 1
ATOM 1088 N N . PHE A 1 148 ? -5.094 -4.202 -10.673 1.00 98.19 148 PHE A N 1
ATOM 1089 C CA . PHE A 1 148 ? -5.826 -4.776 -9.545 1.00 98.19 148 PHE A CA 1
ATOM 1090 C C . PHE A 1 148 ? -5.266 -4.295 -8.198 1.00 98.19 148 PHE A C 1
ATOM 1092 O O . PHE A 1 148 ? -6.033 -3.860 -7.338 1.00 98.19 148 PHE A O 1
ATOM 1099 N N . LEU A 1 149 ? -3.942 -4.305 -8.022 1.00 98.56 149 LEU A N 1
ATOM 1100 C CA . LEU A 1 149 ? -3.279 -3.852 -6.797 1.00 98.56 149 LEU A CA 1
ATOM 1101 C C . LEU A 1 149 ? -3.546 -2.370 -6.506 1.00 98.56 149 LEU A C 1
ATOM 1103 O O . LEU A 1 149 ? -3.870 -2.032 -5.366 1.00 98.56 149 LEU A O 1
ATOM 1107 N N . VAL A 1 150 ? -3.490 -1.496 -7.518 1.00 98.69 150 VAL A N 1
ATOM 1108 C CA . VAL A 1 150 ? -3.854 -0.070 -7.378 1.00 98.69 150 VAL A CA 1
ATOM 1109 C C . VAL A 1 150 ? -5.306 0.077 -6.914 1.00 98.69 150 VAL A C 1
ATOM 1111 O O . VAL A 1 150 ? -5.601 0.842 -5.989 1.00 98.69 150 VAL A O 1
ATOM 1114 N N . SER A 1 151 ? -6.216 -0.693 -7.510 1.00 98.50 151 SER A N 1
ATOM 1115 C CA . SER A 1 151 ? -7.643 -0.668 -7.172 1.00 98.50 151 SER A CA 1
ATOM 1116 C C . SER A 1 151 ? -7.895 -1.144 -5.736 1.00 98.50 151 SER A C 1
ATOM 1118 O O . SER A 1 151 ? -8.592 -0.480 -4.964 1.00 98.50 151 SER A O 1
ATOM 1120 N N . ALA A 1 152 ? -7.276 -2.257 -5.338 1.00 98.31 152 ALA A N 1
ATOM 1121 C CA . ALA A 1 152 ? -7.376 -2.803 -3.988 1.00 98.31 152 ALA A CA 1
ATOM 1122 C C . ALA A 1 152 ? -6.745 -1.873 -2.938 1.00 98.31 152 ALA A C 1
ATOM 1124 O O . ALA A 1 152 ? -7.332 -1.649 -1.876 1.00 98.31 152 ALA A O 1
ATOM 1125 N N . GLY A 1 153 ? -5.589 -1.277 -3.246 1.00 98.38 153 GLY A N 1
ATOM 1126 C CA . GLY A 1 153 ? -4.941 -0.264 -2.413 1.00 98.38 153 GLY A CA 1
ATOM 1127 C C . GLY A 1 153 ? -5.834 0.960 -2.207 1.00 98.38 153 GLY A C 1
ATOM 1128 O O . GLY A 1 153 ? -6.020 1.407 -1.075 1.00 98.38 153 GLY A O 1
ATOM 1129 N N . THR A 1 154 ? -6.473 1.444 -3.274 1.00 98.62 154 THR A N 1
ATOM 1130 C CA . THR A 1 154 ? -7.431 2.560 -3.219 1.00 98.62 154 THR A CA 1
ATOM 1131 C C . THR A 1 154 ? -8.620 2.234 -2.316 1.00 98.62 154 THR A C 1
ATOM 1133 O O . THR A 1 154 ? -8.975 3.027 -1.440 1.00 98.62 154 THR A O 1
ATOM 1136 N N . ALA A 1 155 ? -9.206 1.042 -2.466 1.00 98.38 155 ALA A N 1
ATOM 1137 C CA . ALA A 1 155 ? -10.307 0.586 -1.621 1.00 98.38 155 ALA A CA 1
ATOM 1138 C C . ALA A 1 155 ? -9.901 0.482 -0.138 1.00 98.38 155 ALA A C 1
ATOM 1140 O O . ALA A 1 155 ? -10.669 0.873 0.747 1.00 98.38 155 ALA A O 1
ATOM 1141 N N . LEU A 1 156 ? -8.684 0.005 0.145 1.00 98.12 156 LEU A N 1
ATOM 1142 C CA . LEU A 1 156 ? -8.161 -0.104 1.506 1.00 98.12 156 LEU A CA 1
ATOM 1143 C C . LEU A 1 156 ? -7.893 1.271 2.139 1.00 98.12 156 LEU A C 1
ATOM 1145 O O . LEU A 1 156 ? -8.260 1.474 3.300 1.00 98.12 156 LEU A O 1
ATOM 1149 N N . VAL A 1 157 ? -7.329 2.230 1.392 1.00 98.44 157 VAL A N 1
ATOM 1150 C CA . VAL A 1 157 ? -7.201 3.633 1.834 1.00 98.44 157 VAL A CA 1
ATOM 1151 C C . VAL A 1 157 ? -8.579 4.208 2.144 1.00 98.44 157 VAL A C 1
ATOM 1153 O O . VAL A 1 157 ? -8.804 4.700 3.251 1.00 98.44 157 VAL A O 1
ATOM 1156 N N . HIS A 1 158 ? -9.526 4.100 1.208 1.00 98.38 158 HIS A N 1
ATOM 1157 C CA . HIS A 1 158 ? -10.887 4.598 1.399 1.00 98.38 158 HIS A CA 1
ATOM 1158 C C . HIS A 1 158 ? -11.514 4.026 2.678 1.00 98.38 158 HIS A C 1
ATOM 1160 O O . HIS A 1 158 ? -12.017 4.775 3.522 1.00 98.38 158 HIS A O 1
ATOM 1166 N N . TRP A 1 159 ? -11.408 2.710 2.885 1.00 97.31 159 TRP A N 1
ATOM 1167 C CA . TRP A 1 159 ? -11.881 2.081 4.111 1.00 97.31 159 TRP A CA 1
ATOM 1168 C C . TRP A 1 159 ? -11.171 2.617 5.362 1.00 97.31 159 TRP A C 1
ATOM 1170 O O . TRP A 1 159 ? -11.840 2.946 6.341 1.00 97.31 159 TRP A O 1
ATOM 1180 N N . ALA A 1 160 ? -9.842 2.742 5.354 1.00 97.19 160 ALA A N 1
ATOM 1181 C CA . ALA A 1 160 ? -9.077 3.197 6.516 1.00 97.19 160 ALA A CA 1
ATOM 1182 C C . ALA A 1 160 ? -9.489 4.613 6.967 1.00 97.19 160 ALA A C 1
ATOM 1184 O O . ALA A 1 160 ? -9.517 4.914 8.169 1.00 97.19 160 ALA A O 1
ATOM 1185 N N . TYR A 1 161 ? -9.854 5.483 6.022 1.00 97.50 161 TYR A N 1
ATOM 1186 C CA . TYR A 1 161 ? -10.366 6.825 6.309 1.00 97.50 161 TYR A CA 1
ATOM 1187 C C . TYR A 1 161 ? -11.851 6.831 6.702 1.00 97.50 161 TYR A C 1
ATOM 1189 O O . TYR A 1 161 ? -12.228 7.579 7.610 1.00 97.50 161 TYR A O 1
ATOM 1197 N N . ALA A 1 162 ? -12.673 5.955 6.119 1.00 95.56 162 ALA A N 1
ATOM 1198 C CA . ALA A 1 162 ? -14.079 5.783 6.496 1.00 95.56 162 ALA A CA 1
ATOM 1199 C C . ALA A 1 162 ? -14.261 5.108 7.871 1.00 95.56 162 ALA A C 1
ATOM 1201 O O . ALA A 1 162 ? -15.251 5.351 8.568 1.00 95.56 162 ALA A O 1
ATOM 1202 N N . TYR A 1 163 ? -13.304 4.278 8.294 1.00 94.00 163 TYR A N 1
ATOM 1203 C CA . TYR A 1 163 ? -13.359 3.534 9.546 1.00 94.00 163 TYR A CA 1
ATOM 1204 C C . TYR A 1 163 ? -13.336 4.463 10.768 1.00 94.00 163 TYR A C 1
ATOM 1206 O O . TYR A 1 163 ? -12.455 5.313 10.929 1.00 94.00 163 TYR A O 1
ATOM 1214 N N . ARG A 1 164 ? -14.307 4.275 11.671 1.00 88.00 164 ARG A N 1
ATOM 1215 C CA . ARG A 1 164 ? -14.446 5.036 12.920 1.00 88.00 164 ARG A CA 1
ATOM 1216 C C . ARG A 1 164 ? -14.367 4.089 14.129 1.00 88.00 164 ARG A C 1
ATOM 1218 O O . ARG A 1 164 ? -15.355 3.406 14.411 1.00 88.00 164 ARG A O 1
ATOM 1225 N N . PRO A 1 165 ? -13.240 4.062 14.866 1.00 79.38 165 PRO A N 1
ATOM 1226 C CA . PRO A 1 165 ? -13.096 3.241 16.068 1.0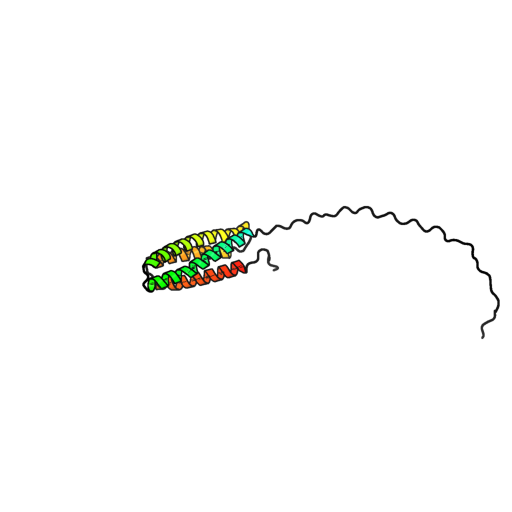0 79.38 165 PRO A CA 1
ATOM 1227 C C . PRO A 1 165 ? -14.173 3.582 17.111 1.00 79.38 165 PRO A C 1
ATOM 1229 O O . PRO A 1 165 ? -14.386 4.756 17.410 1.00 79.38 165 PRO A O 1
ATOM 1232 N N . GLY A 1 166 ? -14.852 2.573 17.668 1.00 71.44 166 GLY A N 1
ATOM 1233 C CA . GLY A 1 166 ? -15.803 2.749 18.778 1.00 71.44 166 GLY A CA 1
ATOM 1234 C C . GLY A 1 166 ? -17.294 2.810 18.417 1.00 71.44 166 GLY A C 1
ATOM 1235 O O . GLY A 1 166 ? -18.117 2.853 19.326 1.00 71.44 166 GLY A O 1
ATOM 1236 N N . ARG A 1 167 ? -17.688 2.736 17.136 1.00 62.97 167 ARG A N 1
ATOM 1237 C CA . ARG A 1 167 ? -19.075 2.372 16.769 1.00 62.97 167 ARG A CA 1
ATOM 1238 C C . ARG A 1 167 ? -19.219 0.847 16.801 1.00 62.97 167 ARG A C 1
ATOM 1240 O O . ARG A 1 167 ? -19.237 0.194 15.765 1.00 62.97 167 ARG A O 1
ATOM 1247 N N . GLY A 1 168 ? -19.225 0.279 18.005 1.00 53.00 168 GLY A N 1
ATOM 1248 C CA . GLY A 1 168 ? -19.575 -1.125 18.215 1.00 53.00 168 GLY A CA 1
ATOM 1249 C C . GLY A 1 168 ? -21.044 -1.368 17.864 1.00 53.00 168 GLY A C 1
ATOM 1250 O O . GLY A 1 168 ? -21.901 -0.543 18.180 1.00 53.00 168 GLY A O 1
ATOM 1251 N N . ARG A 1 169 ? -21.294 -2.485 17.175 1.00 54.25 169 ARG A N 1
ATOM 1252 C CA . ARG A 1 169 ? -22.601 -3.015 16.772 1.00 54.25 169 ARG A CA 1
ATOM 1253 C C . ARG A 1 169 ? -23.622 -2.909 17.911 1.00 54.25 169 ARG A C 1
ATOM 1255 O O . ARG A 1 169 ? -23.429 -3.493 18.971 1.00 54.25 169 ARG A O 1
ATOM 1262 N N . ARG A 1 170 ? -24.717 -2.191 17.664 1.00 41.53 170 ARG A N 1
ATOM 1263 C CA . ARG A 1 170 ? -26.015 -2.549 18.241 1.00 41.53 170 ARG A CA 1
ATOM 1264 C C . ARG A 1 170 ? -26.582 -3.610 17.298 1.00 41.53 170 ARG A C 1
ATOM 1266 O O . ARG A 1 170 ? -26.791 -3.284 16.132 1.00 41.53 170 ARG A O 1
ATOM 1273 N N . GLY A 1 171 ? -26.739 -4.843 17.764 1.00 33.94 171 GLY A N 1
ATOM 1274 C CA . GLY A 1 171 ? -27.225 -5.970 16.964 1.00 33.94 171 GLY A CA 1
ATOM 1275 C C . GLY A 1 171 ? -26.467 -7.235 17.291 1.00 33.94 171 GLY A C 1
ATOM 1276 O O . GLY A 1 171 ? -25.324 -7.354 16.790 1.00 33.94 171 GLY A O 1
#

Radius of gyration: 40.3 Å; Cα contacts (8 Å, |Δi|>4): 119; chains: 1; bounding box: 111×62×93 Å